Protein AF-A0A6B3I810-F1 (afdb_monomer_lite)

Sequence (57 aa):
MTYVIHGATGAQGAPVVSALAASGRPVVPLARRAGAAAQGPATVAADYSSAQQLTDL

Radius of gyration: 10.53 Å; chains: 1; bounding box: 24×21×27 Å

Structure (mmCIF, N/CA/C/O backbone):
data_AF-A0A6B3I810-F1
#
_entry.id   AF-A0A6B3I810-F1
#
loop_
_atom_site.group_PDB
_atom_site.id
_atom_site.type_symbol
_atom_site.label_atom_id
_atom_site.label_alt_id
_atom_site.label_comp_id
_atom_site.label_asym_id
_atom_site.label_entity_id
_atom_site.label_seq_id
_atom_site.pdbx_PDB_ins_code
_atom_site.Cartn_x
_atom_site.Cartn_y
_atom_site.Cartn_z
_atom_site.occupancy
_atom_site.B_iso_or_equiv
_atom_site.auth_seq_id
_atom_site.auth_comp_id
_atom_site.auth_asym_id
_atom_site.auth_atom_id
_atom_site.pdbx_PDB_model_num
ATOM 1 N N . MET A 1 1 ? -15.322 -1.057 -0.493 1.00 89.38 1 MET A N 1
ATOM 2 C CA . MET A 1 1 ? -14.499 -0.468 -1.572 1.00 89.38 1 MET A CA 1
ATOM 3 C C . MET A 1 1 ? -13.090 -0.295 -1.034 1.00 89.38 1 MET A C 1
ATOM 5 O O . MET A 1 1 ? -12.970 0.132 0.110 1.00 89.38 1 MET A O 1
ATOM 9 N N . THR A 1 2 ? -12.071 -0.666 -1.807 1.00 94.81 2 THR A N 1
ATOM 10 C CA . THR A 1 2 ? -10.662 -0.613 -1.386 1.00 94.81 2 THR A CA 1
ATOM 11 C C . THR A 1 2 ? -9.967 0.560 -2.060 1.00 94.81 2 THR A C 1
ATOM 13 O O . THR A 1 2 ? -10.151 0.774 -3.256 1.00 94.81 2 THR A O 1
ATOM 16 N N . TYR A 1 3 ? -9.183 1.318 -1.299 1.00 97.00 3 TYR A N 1
ATOM 17 C CA . TYR A 1 3 ? -8.399 2.438 -1.812 1.00 97.00 3 TYR A CA 1
ATOM 18 C C . TYR A 1 3 ? -6.971 1.987 -2.097 1.00 97.00 3 TYR A C 1
ATOM 20 O O . TYR A 1 3 ? -6.318 1.431 -1.220 1.00 97.00 3 TYR A O 1
ATOM 28 N N . VAL A 1 4 ? -6.464 2.259 -3.293 1.00 96.19 4 VAL A N 1
ATOM 29 C CA . VAL A 1 4 ? -5.061 2.015 -3.643 1.00 96.19 4 VAL A CA 1
ATOM 30 C C . VAL A 1 4 ? -4.334 3.352 -3.628 1.00 96.19 4 VAL A C 1
ATOM 32 O O . VAL A 1 4 ? -4.738 4.275 -4.333 1.00 96.19 4 VAL A O 1
ATOM 35 N N . ILE A 1 5 ? -3.281 3.476 -2.818 1.00 96.38 5 ILE A N 1
ATOM 36 C CA . ILE A 1 5 ? -2.516 4.724 -2.693 1.00 96.38 5 ILE A CA 1
ATOM 37 C C . ILE A 1 5 ? -1.095 4.491 -3.185 1.00 96.38 5 ILE A C 1
ATOM 39 O O . ILE A 1 5 ? -0.303 3.825 -2.521 1.00 96.38 5 ILE A O 1
ATOM 43 N N . HIS A 1 6 ? -0.753 5.063 -4.338 1.00 94.12 6 HIS A N 1
ATOM 44 C CA . HIS A 1 6 ? 0.627 5.096 -4.813 1.00 94.12 6 HIS A CA 1
ATOM 45 C C . HIS A 1 6 ? 1.419 6.216 -4.126 1.00 94.12 6 HIS A C 1
ATOM 47 O O . HIS A 1 6 ? 0.852 7.224 -3.703 1.00 94.12 6 HIS A O 1
ATOM 53 N N . GLY A 1 7 ? 2.735 6.037 -3.973 1.00 93.50 7 GLY A N 1
ATOM 54 C CA . GLY A 1 7 ? 3.550 6.977 -3.197 1.00 93.50 7 GLY A CA 1
ATOM 55 C C . GLY A 1 7 ? 3.162 6.995 -1.714 1.00 93.50 7 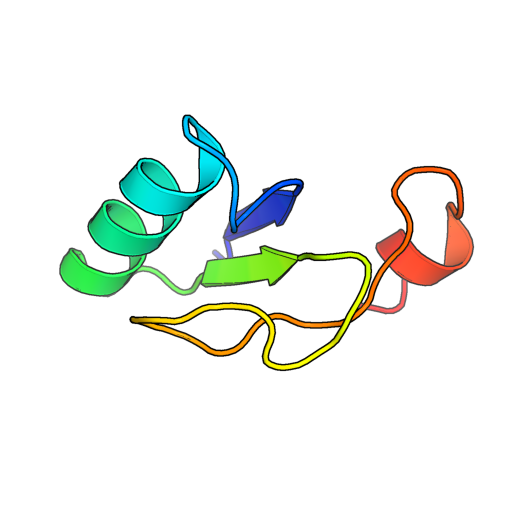GLY A C 1
ATOM 56 O O . GLY A 1 7 ? 3.284 8.028 -1.055 1.00 93.50 7 GLY A O 1
ATOM 57 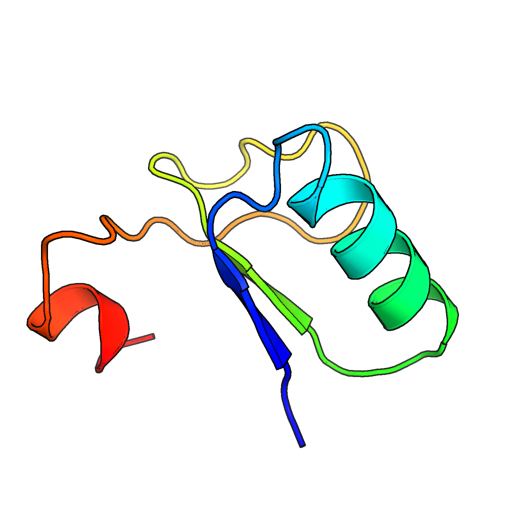N N . ALA A 1 8 ? 2.698 5.854 -1.190 1.00 95.62 8 ALA A N 1
ATOM 58 C CA . ALA A 1 8 ? 2.155 5.710 0.159 1.00 95.62 8 ALA A CA 1
ATOM 59 C C . ALA A 1 8 ? 3.131 6.080 1.286 1.00 95.62 8 ALA A C 1
ATOM 61 O O . ALA A 1 8 ? 2.703 6.351 2.400 1.00 95.62 8 ALA A O 1
ATOM 62 N N . THR A 1 9 ? 4.434 6.107 1.010 1.00 94.62 9 THR A N 1
ATOM 63 C CA . THR A 1 9 ? 5.475 6.495 1.973 1.00 94.62 9 THR A CA 1
ATOM 64 C C . THR A 1 9 ? 5.880 7.968 1.863 1.00 94.62 9 THR A C 1
ATOM 66 O O . THR A 1 9 ? 6.752 8.420 2.598 1.00 94.62 9 THR A O 1
ATOM 69 N N . GLY A 1 10 ? 5.322 8.707 0.902 1.00 93.19 10 GLY A N 1
ATOM 70 C CA . GLY A 1 10 ? 5.643 10.111 0.656 1.00 93.19 10 GLY A CA 1
ATOM 71 C C . GLY A 1 10 ? 4.805 11.071 1.498 1.00 93.19 10 GLY A C 1
ATOM 72 O O . GLY A 1 10 ? 3.820 10.682 2.122 1.00 93.19 10 GLY A O 1
ATOM 73 N N . ALA A 1 11 ? 5.155 12.359 1.443 1.00 95.50 11 ALA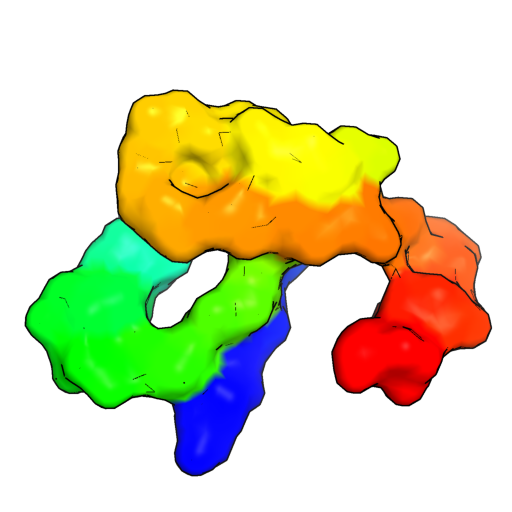 A N 1
ATOM 74 C CA . ALA A 1 11 ? 4.495 13.419 2.212 1.00 95.50 11 ALA A CA 1
ATOM 75 C C . ALA A 1 11 ? 2.981 13.542 1.949 1.00 95.50 11 ALA A C 1
ATOM 77 O O . ALA A 1 11 ? 2.251 14.007 2.815 1.00 95.50 11 ALA A O 1
ATOM 78 N N . GLN A 1 12 ? 2.511 13.124 0.769 1.00 95.31 12 GLN A N 1
ATOM 79 C CA . GLN A 1 12 ? 1.091 13.165 0.400 1.00 95.31 12 GLN A CA 1
ATOM 80 C C . GLN A 1 12 ? 0.384 11.830 0.659 1.00 95.31 12 GLN A C 1
ATOM 82 O O . GLN A 1 12 ? -0.701 11.803 1.231 1.00 95.31 12 GLN A O 1
ATOM 87 N N . GLY A 1 13 ? 1.002 10.713 0.262 1.00 95.50 13 GLY A N 1
ATOM 88 C CA . GLY A 1 13 ? 0.392 9.392 0.396 1.00 95.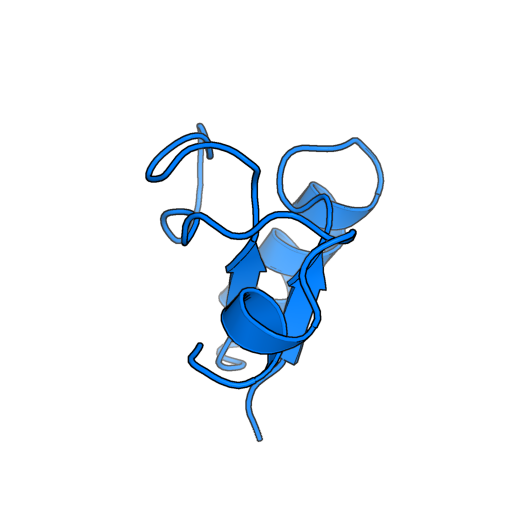50 13 GLY A CA 1
ATOM 89 C C . GLY A 1 13 ? 0.289 8.924 1.846 1.00 95.50 13 GLY A C 1
ATOM 90 O O . GLY A 1 13 ? -0.739 8.368 2.224 1.00 95.50 13 GLY A O 1
ATOM 91 N N . ALA A 1 14 ? 1.302 9.190 2.678 1.00 95.50 14 ALA A N 1
ATOM 92 C CA . ALA A 1 14 ? 1.331 8.687 4.052 1.00 95.50 14 ALA A CA 1
ATOM 93 C 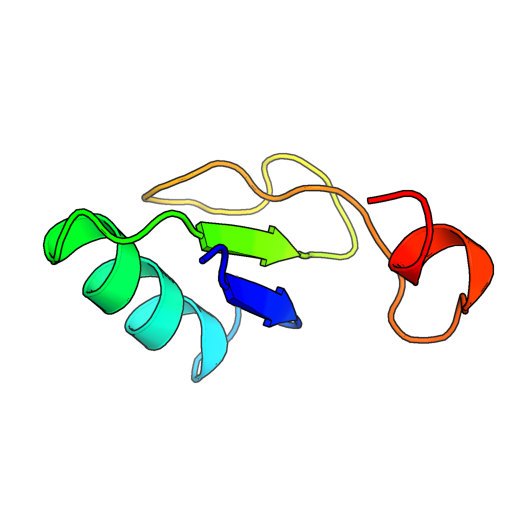C . ALA A 1 14 ? 0.197 9.255 4.932 1.00 95.50 14 ALA A C 1
ATOM 95 O O . ALA A 1 14 ? -0.489 8.458 5.581 1.00 95.50 14 ALA A O 1
ATOM 96 N N . PRO A 1 15 ? -0.098 10.575 4.923 1.00 95.94 15 PRO A N 1
ATOM 97 C CA . PRO A 1 15 ? -1.254 11.105 5.648 1.00 95.94 15 PRO A CA 1
ATOM 98 C C . PRO A 1 15 ? -2.588 10.522 5.167 1.00 95.94 15 PRO A C 1
ATOM 100 O O . PRO A 1 15 ? -3.461 10.239 5.986 1.00 95.94 15 PRO A O 1
ATOM 103 N N . VAL A 1 16 ? -2.740 10.289 3.858 1.00 96.69 16 VAL A N 1
ATOM 104 C CA . VAL A 1 16 ? -3.962 9.702 3.284 1.00 96.69 16 VAL A CA 1
ATOM 105 C C . VAL A 1 16 ? -4.136 8.248 3.723 1.00 96.69 16 VAL A C 1
ATOM 107 O O . VAL A 1 16 ? -5.220 7.874 4.166 1.00 96.69 16 VAL A O 1
ATOM 110 N N . VAL A 1 17 ? -3.075 7.436 3.662 1.00 96.94 17 VAL A N 1
ATOM 111 C CA . VAL A 1 17 ? -3.092 6.043 4.141 1.00 96.94 17 VAL A CA 1
ATOM 112 C C . VAL A 1 17 ? -3.453 5.988 5.622 1.00 96.94 17 VAL A C 1
ATOM 114 O O . VAL A 1 17 ? -4.317 5.201 6.005 1.00 96.94 17 VAL A O 1
ATOM 117 N N . SER A 1 18 ? -2.843 6.852 6.439 1.00 95.75 18 SER A N 1
ATOM 118 C CA . SER A 1 18 ? -3.126 6.938 7.874 1.00 95.75 18 SER A CA 1
ATOM 119 C C . SER A 1 18 ? -4.593 7.283 8.147 1.00 95.75 18 SER A C 1
ATOM 121 O O . SER A 1 18 ? -5.261 6.586 8.909 1.00 95.75 18 SER A O 1
ATOM 123 N N . ALA A 1 19 ? -5.138 8.294 7.462 1.00 96.69 19 ALA A N 1
ATOM 124 C CA . ALA A 1 19 ? -6.533 8.700 7.620 1.00 96.69 19 ALA A CA 1
ATOM 125 C C . ALA A 1 19 ? -7.523 7.605 7.183 1.00 96.69 19 ALA A C 1
ATOM 127 O O . ALA A 1 19 ? -8.504 7.337 7.880 1.00 96.69 19 ALA A O 1
ATOM 128 N N . LEU A 1 20 ? -7.261 6.938 6.054 1.00 96.75 20 LEU A N 1
ATOM 129 C CA . LEU A 1 20 ? -8.097 5.837 5.570 1.00 96.75 20 LEU A CA 1
ATOM 130 C C . LEU A 1 20 ? -8.089 4.664 6.555 1.00 96.75 20 LEU A C 1
ATOM 132 O O . LEU A 1 20 ? -9.164 4.210 6.953 1.00 96.75 20 LEU A O 1
ATOM 136 N N . ALA A 1 21 ? -6.905 4.243 7.009 1.00 95.56 21 ALA A N 1
ATOM 137 C CA . ALA A 1 21 ? -6.757 3.171 7.987 1.00 95.56 21 ALA A CA 1
ATOM 138 C C . ALA A 1 21 ? -7.453 3.508 9.317 1.00 95.56 21 ALA A C 1
ATOM 140 O O . ALA A 1 21 ? -8.226 2.696 9.824 1.00 95.56 21 ALA A O 1
ATOM 141 N N . ALA A 1 22 ? -7.260 4.723 9.843 1.00 96.25 22 ALA A N 1
ATOM 142 C CA . ALA A 1 22 ? -7.911 5.187 11.069 1.00 96.25 22 ALA A CA 1
ATOM 143 C C . ALA A 1 22 ? -9.445 5.239 10.948 1.00 96.25 22 ALA A C 1
ATOM 145 O O . ALA A 1 22 ? -10.153 5.018 11.926 1.00 96.25 22 ALA A O 1
ATOM 146 N N . SER A 1 23 ? -9.970 5.484 9.744 1.00 96.81 23 SER A N 1
ATOM 147 C CA . SER A 1 23 ? -11.412 5.460 9.464 1.00 96.81 23 SER A CA 1
ATOM 148 C C . SER A 1 23 ? -11.992 4.057 9.227 1.00 96.81 23 SER A C 1
ATOM 150 O O . SER A 1 23 ? -13.165 3.934 8.874 1.00 96.81 23 SER A O 1
ATOM 152 N N . GLY A 1 24 ? -11.184 2.998 9.366 1.00 95.88 24 GLY A N 1
ATOM 153 C CA . GLY A 1 24 ? -11.599 1.617 9.105 1.00 95.88 24 GLY A CA 1
ATOM 154 C C . GLY A 1 24 ? -11.842 1.311 7.624 1.00 95.88 24 GLY A C 1
ATOM 155 O O . GLY A 1 24 ? -12.486 0.315 7.294 1.00 95.88 24 GLY A O 1
ATOM 156 N N . ARG A 1 25 ? -11.357 2.163 6.710 1.00 96.69 25 ARG A N 1
ATOM 157 C CA . ARG A 1 25 ? -11.495 1.952 5.266 1.00 96.69 25 ARG A CA 1
ATOM 158 C C . ARG A 1 25 ? -10.364 1.052 4.764 1.00 96.69 25 ARG A C 1
ATOM 160 O O . ARG A 1 25 ? -9.200 1.362 5.021 1.00 96.69 25 ARG A O 1
ATOM 167 N N . PRO A 1 26 ? -10.666 -0.018 4.005 1.00 96.19 26 PRO A N 1
ATOM 168 C CA . PRO A 1 26 ? -9.634 -0.859 3.409 1.00 96.19 26 PRO A CA 1
ATOM 169 C C . PRO A 1 26 ? -8.724 -0.044 2.485 1.00 96.19 26 PRO A C 1
ATOM 171 O O . PRO A 1 26 ? -9.204 0.608 1.554 1.00 96.19 26 PRO A O 1
ATOM 174 N N . VAL A 1 27 ? -7.417 -0.090 2.731 1.00 96.62 27 VAL A N 1
ATOM 175 C CA . VAL A 1 27 ? -6.407 0.631 1.951 1.00 96.62 27 VAL A CA 1
ATOM 176 C C . VAL A 1 27 ? -5.220 -0.277 1.639 1.00 96.62 27 VAL A C 1
ATOM 178 O O . VAL A 1 27 ? -4.729 -0.984 2.516 1.00 96.62 27 VAL A O 1
ATOM 181 N N . VAL A 1 28 ? -4.759 -0.235 0.389 1.00 96.44 28 VAL A N 1
ATOM 182 C CA . VAL A 1 28 ? -3.556 -0.910 -0.106 1.00 96.44 28 VAL A CA 1
ATOM 183 C C . VAL A 1 28 ? -2.512 0.164 -0.425 1.00 96.44 28 VAL A C 1
ATOM 185 O O . VAL A 1 28 ? -2.613 0.848 -1.451 1.00 96.44 28 VAL A O 1
ATOM 188 N N . PRO A 1 29 ? -1.531 0.381 0.463 1.00 96.75 29 PRO A N 1
ATOM 189 C CA . PRO A 1 29 ? -0.445 1.310 0.200 1.00 96.75 29 PRO A CA 1
ATOM 190 C C . PRO A 1 29 ? 0.581 0.684 -0.753 1.00 96.75 29 PRO A C 1
ATOM 192 O O . PRO A 1 29 ? 1.081 -0.410 -0.501 1.00 96.75 29 PRO A O 1
ATOM 195 N N . LEU A 1 30 ? 0.938 1.389 -1.825 1.00 96.81 30 LEU A N 1
ATOM 196 C CA . LEU A 1 30 ? 1.953 0.957 -2.786 1.00 96.81 30 LEU A CA 1
ATOM 197 C C . LEU A 1 30 ? 3.251 1.742 -2.621 1.00 96.81 30 LEU A C 1
ATOM 199 O O . LEU A 1 30 ? 3.262 2.968 -2.448 1.00 96.81 30 LEU A O 1
ATOM 203 N N . ALA A 1 31 ? 4.358 1.020 -2.741 1.00 95.00 31 ALA A N 1
ATOM 204 C CA . ALA A 1 31 ? 5.695 1.574 -2.860 1.00 95.00 31 ALA A CA 1
ATOM 205 C C . ALA A 1 31 ? 6.543 0.687 -3.778 1.00 95.00 31 ALA A C 1
ATOM 207 O O . ALA A 1 31 ? 6.194 -0.450 -4.065 1.00 95.00 31 ALA A O 1
ATOM 208 N N . ARG A 1 32 ? 7.723 1.167 -4.176 1.00 93.75 32 ARG A N 1
ATOM 209 C CA . ARG A 1 32 ? 8.669 0.362 -4.974 1.00 93.75 32 ARG A CA 1
ATOM 210 C C . ARG A 1 32 ? 9.272 -0.820 -4.199 1.00 93.75 32 ARG A C 1
ATOM 212 O O . ARG A 1 32 ? 9.886 -1.695 -4.796 1.00 93.75 32 ARG A O 1
ATOM 219 N N . ARG A 1 33 ? 9.149 -0.836 -2.867 1.00 90.19 33 ARG A N 1
ATOM 220 C CA . ARG A 1 33 ? 9.626 -1.911 -1.983 1.00 90.19 33 ARG A CA 1
ATOM 221 C C . ARG A 1 33 ? 8.515 -2.291 -1.007 1.00 90.19 33 ARG A C 1
ATOM 223 O O . ARG A 1 33 ? 7.864 -1.408 -0.443 1.00 90.19 33 ARG A O 1
ATOM 230 N N . ALA A 1 34 ? 8.320 -3.590 -0.802 1.00 87.38 34 ALA A N 1
ATOM 231 C CA . A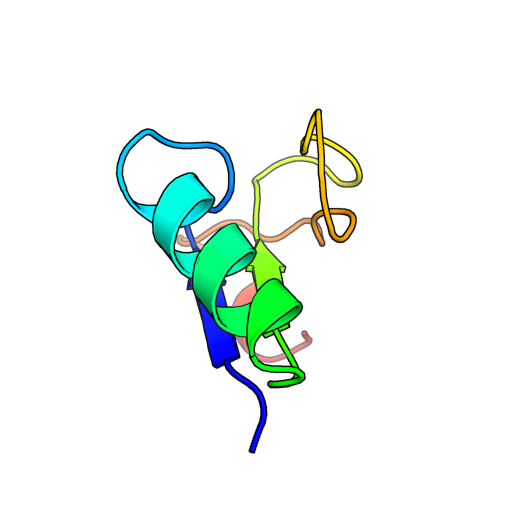LA A 1 34 ? 7.382 -4.088 0.197 1.00 87.38 34 ALA A CA 1
ATOM 232 C C . ALA A 1 34 ? 7.867 -3.743 1.614 1.00 87.38 34 ALA A C 1
ATOM 234 O O . ALA A 1 34 ? 9.075 -3.691 1.860 1.00 87.38 34 ALA A O 1
ATOM 235 N N . GLY A 1 35 ? 6.932 -3.483 2.532 1.00 85.94 35 GLY A N 1
ATOM 236 C CA . GLY A 1 35 ? 7.249 -3.162 3.932 1.00 85.94 35 GLY A CA 1
ATOM 237 C C . GLY A 1 35 ? 8.022 -1.851 4.141 1.00 85.94 35 GLY A C 1
ATOM 238 O O . GLY A 1 35 ? 8.669 -1.679 5.165 1.00 85.94 35 GLY A O 1
ATOM 239 N N . ALA A 1 36 ? 7.980 -0.922 3.183 1.00 83.62 36 ALA A N 1
ATOM 240 C CA . ALA A 1 36 ? 8.688 0.357 3.259 1.00 83.62 36 ALA A CA 1
ATOM 241 C C . ALA A 1 36 ? 8.007 1.386 4.182 1.00 83.62 36 ALA A C 1
ATOM 243 O O . ALA A 1 36 ? 8.599 2.419 4.493 1.00 83.62 36 ALA A O 1
ATOM 244 N N . ALA A 1 37 ? 6.762 1.137 4.598 1.00 83.81 37 ALA A N 1
ATOM 245 C CA . ALA A 1 37 ? 6.070 1.988 5.558 1.00 83.81 37 ALA A CA 1
ATOM 246 C C . ALA A 1 37 ? 6.669 1.819 6.962 1.00 83.81 37 ALA A C 1
ATOM 248 O O . ALA A 1 37 ? 6.755 0.710 7.478 1.00 83.81 37 ALA A O 1
ATOM 249 N N . ALA A 1 38 ? 7.039 2.935 7.594 1.00 74.62 38 ALA A N 1
ATOM 250 C CA . ALA A 1 38 ? 7.519 2.942 8.976 1.00 74.62 38 ALA A CA 1
ATOM 251 C C . ALA A 1 38 ? 6.382 2.786 10.005 1.00 74.62 38 ALA A C 1
ATOM 253 O O . ALA A 1 38 ? 6.626 2.375 11.136 1.00 74.62 38 ALA A O 1
ATOM 254 N N . GLN A 1 39 ? 5.149 3.146 9.630 1.00 78.56 39 GLN A N 1
ATOM 255 C CA . GLN A 1 39 ? 3.955 3.088 10.475 1.00 78.56 39 GLN A CA 1
ATOM 256 C C . GLN A 1 39 ? 2.712 2.798 9.621 1.00 78.56 39 GLN A C 1
ATOM 258 O O . GLN A 1 39 ? 2.639 3.231 8.470 1.00 78.56 39 GLN A O 1
ATOM 263 N N . GLY A 1 40 ? 1.722 2.113 10.201 1.00 81.69 40 GLY A N 1
ATOM 264 C CA . GLY A 1 40 ? 0.474 1.751 9.522 1.00 81.69 40 GLY A CA 1
ATOM 265 C C . GLY A 1 40 ? 0.565 0.456 8.699 1.00 81.69 40 GLY A C 1
ATOM 266 O O . GLY A 1 40 ? 1.455 -0.362 8.941 1.00 81.69 40 GLY A O 1
ATOM 267 N N . PRO A 1 41 ? -0.375 0.232 7.758 1.00 89.12 41 PRO A N 1
ATOM 268 C CA . PRO A 1 41 ? -0.388 -0.964 6.919 1.00 89.12 41 PRO A CA 1
ATOM 269 C C . PRO A 1 41 ? 0.894 -1.096 6.083 1.00 89.12 41 PRO A C 1
ATOM 271 O O . PRO A 1 41 ? 1.399 -0.112 5.538 1.00 89.12 41 PRO A O 1
ATOM 274 N N . ALA A 1 42 ? 1.409 -2.320 5.961 1.00 92.19 42 ALA A N 1
ATOM 275 C CA . ALA A 1 42 ? 2.610 -2.598 5.178 1.00 92.19 42 ALA A CA 1
ATOM 276 C C . ALA A 1 42 ? 2.383 -2.313 3.685 1.00 92.19 42 ALA A C 1
ATOM 278 O O . ALA A 1 42 ? 1.320 -2.616 3.142 1.00 92.19 42 ALA A O 1
ATOM 279 N N . THR A 1 43 ? 3.395 -1.758 3.010 1.00 94.06 43 THR A N 1
ATOM 280 C CA . THR A 1 43 ? 3.314 -1.490 1.568 1.00 94.06 43 THR A CA 1
ATOM 281 C C . THR A 1 43 ? 3.409 -2.765 0.746 1.00 94.06 43 THR A C 1
ATOM 283 O O . THR A 1 43 ? 4.240 -3.632 1.030 1.00 94.06 43 THR A O 1
ATOM 286 N N . VAL A 1 44 ? 2.626 -2.819 -0.329 1.00 95.88 44 VAL A N 1
ATOM 287 C CA . VAL A 1 44 ? 2.780 -3.776 -1.428 1.00 95.88 44 VAL A CA 1
ATOM 288 C C . VAL A 1 44 ? 3.745 -3.190 -2.460 1.00 95.88 44 VAL A C 1
ATOM 290 O O . VAL A 1 44 ? 3.775 -1.976 -2.689 1.00 95.88 44 VAL A O 1
ATOM 293 N N . ALA A 1 45 ? 4.585 -4.049 -3.039 1.00 95.88 45 ALA A N 1
ATOM 294 C CA . ALA A 1 45 ? 5.549 -3.648 -4.052 1.00 95.88 45 ALA A CA 1
ATOM 295 C C . ALA A 1 45 ? 4.871 -3.505 -5.422 1.00 95.88 45 ALA A C 1
ATOM 297 O O . ALA A 1 45 ? 4.378 -4.490 -5.959 1.00 95.88 45 ALA A O 1
ATOM 298 N N . ALA A 1 46 ? 4.888 -2.301 -5.991 1.00 96.19 46 ALA A N 1
ATOM 299 C CA . ALA A 1 46 ? 4.466 -2.046 -7.366 1.00 96.19 46 ALA A CA 1
ATOM 300 C C . ALA A 1 46 ? 5.182 -0.810 -7.924 1.00 96.19 46 ALA A C 1
ATOM 302 O O . ALA A 1 46 ? 5.359 0.189 -7.218 1.00 96.19 46 ALA A O 1
ATOM 303 N N . ASP A 1 47 ? 5.578 -0.865 -9.193 1.00 94.75 47 ASP A N 1
ATOM 304 C CA . ASP A 1 47 ? 6.097 0.280 -9.937 1.00 94.75 47 ASP A CA 1
ATOM 305 C C . ASP A 1 47 ? 4.960 0.981 -10.697 1.00 94.75 47 ASP A C 1
ATOM 307 O O . ASP A 1 47 ? 4.199 0.336 -11.417 1.00 94.75 47 ASP A O 1
ATOM 311 N N . TYR A 1 48 ? 4.849 2.308 -10.570 1.00 93.75 48 TYR A N 1
ATOM 312 C CA . TYR A 1 48 ? 3.811 3.084 -11.262 1.00 93.75 48 TYR A CA 1
ATOM 313 C C . TYR A 1 48 ? 3.927 3.034 -12.792 1.00 93.75 48 TYR A C 1
ATOM 315 O O . TYR A 1 48 ? 2.960 3.332 -13.488 1.00 93.75 48 TYR A O 1
ATOM 323 N N . SER A 1 49 ? 5.107 2.696 -13.316 1.00 95.75 49 SER A N 1
ATOM 324 C CA . SER A 1 49 ? 5.358 2.569 -14.751 1.00 95.75 49 SER A CA 1
ATOM 325 C C . SER A 1 49 ? 4.960 1.201 -15.320 1.00 95.75 49 SER A C 1
ATOM 327 O O . SER A 1 49 ? 4.899 1.051 -16.540 1.00 95.75 49 SER A O 1
ATOM 329 N N . SER A 1 50 ? 4.649 0.209 -14.474 1.00 96.50 50 SER A N 1
ATOM 330 C CA . SER A 1 50 ? 4.249 -1.134 -14.903 1.00 96.50 50 SER A CA 1
ATOM 331 C C . SER A 1 50 ? 2.740 -1.332 -14.787 1.00 96.50 50 SER A C 1
ATOM 333 O O . SER A 1 50 ? 2.210 -1.601 -13.711 1.00 96.50 50 SER A O 1
ATOM 335 N N . ALA A 1 51 ? 2.041 -1.255 -15.922 1.00 95.81 51 ALA A N 1
ATOM 336 C CA . ALA A 1 51 ? 0.599 -1.499 -15.975 1.00 95.81 51 ALA A CA 1
ATOM 337 C C . ALA A 1 51 ? 0.226 -2.885 -15.423 1.00 95.81 51 ALA A C 1
ATOM 339 O O . ALA A 1 51 ? -0.716 -2.988 -14.647 1.00 95.81 51 ALA A O 1
ATOM 340 N N . GLN A 1 52 ? 1.012 -3.915 -15.755 1.00 97.19 52 GLN A N 1
ATOM 341 C CA . GLN A 1 52 ? 0.802 -5.275 -15.261 1.00 97.19 52 GLN A CA 1
ATOM 342 C C . GLN A 1 52 ? 0.853 -5.337 -13.728 1.00 97.19 52 GLN A C 1
ATOM 344 O O . GLN A 1 52 ? -0.040 -5.887 -13.095 1.00 97.19 52 GLN A O 1
ATOM 349 N N . GLN A 1 53 ? 1.865 -4.724 -13.108 1.00 95.00 53 GLN A N 1
ATOM 350 C CA . GLN A 1 53 ? 1.974 -4.734 -11.646 1.00 95.00 53 GLN A CA 1
ATOM 351 C C . GLN A 1 53 ? 0.840 -3.971 -10.963 1.00 95.00 53 GLN A C 1
ATOM 353 O O . GLN A 1 53 ? 0.514 -4.273 -9.822 1.00 95.00 53 GLN A O 1
ATOM 358 N N . LEU A 1 54 ? 0.253 -2.978 -11.633 1.00 93.31 54 LEU A N 1
ATOM 359 C CA . LEU A 1 54 ? -0.879 -2.222 -11.107 1.00 93.31 54 LEU A CA 1
ATOM 360 C C . LEU A 1 54 ? -2.219 -2.950 -11.282 1.00 93.31 54 LEU A C 1
ATOM 362 O O . LEU A 1 54 ? -3.148 -2.670 -10.528 1.00 93.31 54 LEU A O 1
ATOM 366 N N . THR A 1 55 ? -2.340 -3.851 -12.259 1.00 94.19 55 THR A N 1
ATOM 367 C CA . THR A 1 55 ? -3.552 -4.659 -12.466 1.00 94.19 55 THR A CA 1
ATOM 368 C C . THR A 1 55 ? -3.556 -5.956 -11.668 1.00 94.19 55 THR A C 1
ATOM 370 O O . THR A 1 55 ? -4.634 -6.440 -11.337 1.00 94.19 55 THR A O 1
ATOM 373 N N . ASP A 1 56 ? -2.380 -6.484 -11.330 1.00 92.88 56 ASP A N 1
ATOM 374 C CA . ASP A 1 56 ? -2.215 -7.762 -10.624 1.00 92.88 56 ASP A CA 1
ATOM 375 C C . ASP A 1 56 ? -2.158 -7.600 -9.084 1.00 92.88 56 ASP A C 1
ATOM 377 O O . ASP A 1 56 ? -1.734 -8.521 -8.384 1.00 92.88 56 ASP A O 1
ATOM 381 N N . LEU A 1 57 ? -2.531 -6.419 -8.564 1.00 85.50 57 LEU A N 1
ATOM 382 C CA . LEU A 1 57 ? -2.491 -6.059 -7.136 1.00 85.50 57 LEU A CA 1
ATOM 383 C C . LEU A 1 57 ? -3.397 -6.913 -6.240 1.00 85.50 57 LEU A C 1
ATOM 385 O O . LEU A 1 57 ? -4.566 -7.156 -6.619 1.00 85.50 57 LEU A O 1
#

Foldseek 3Di:
DEAEFEVCQDPPNVVVQVVCVVVVHHYAYADCDWQPHPDDDTHDHDDPVDPVRVVVD

pLDDT: mean 93.37, std 4.9, range [74.62, 97.19]

Secondary structure (DSSP, 8-state):
--EEETTTTSTTHHHHHHHHHHTT--EEEEESSTT--SSSSPPEE--TT-HHHHH--